Protein AF-A0A538PF55-F1 (afdb_monomer)

Secondary structure (DSSP, 8-state):
-------HHHHHHHHHHHHHHHHHHT-HHHHHHHHHHHHHHHHTT-S-GGGTHHHHHHHHHHHT--

pLDDT: mean 85.86, std 14.4, range [39.41, 95.94]

Mean predicted aligned error: 6.21 Å

Radius of gyration: 12.78 Å; Cα contacts (8 Å, |Δi|>4): 51; chains: 1; bounding box: 34×24×36 Å

Nearest PDB structures (foldseek):
  7n3t-assembly2_D  TM=7.921E-01  e=1.971E+00  synthetic construct
  7boe-assembly1_T  TM=5.525E-01  e=2.093E+00  Escherichia coli K-12
  8b0x-assembly1_T  TM=5.435E-01  e=3.810E+00  Escherichia coli B

Solvent-accessible surface area (backbone atoms only — not comparable to full-atom values): 3802 Å² total; per-residue (Å²): 141,76,78,87,72,85,62,58,63,65,57,52,53,48,29,51,51,33,35,52,52,11,63,77,65,71,34,58,66,40,30,49,52,20,43,53,53,49,50,52,28,48,77,68,66,55,43,54,80,87,53,53,61,55,56,55,53,43,50,53,55,51,70,68,53,132

Structure (mmCIF, N/CA/C/O backbone):
data_AF-A0A538PF55-F1
#
_entry.id   AF-A0A538PF55-F1
#
loop_
_atom_site.group_PDB
_atom_site.id
_atom_site.type_symbol
_atom_site.label_atom_id
_atom_site.label_alt_id
_atom_site.label_comp_id
_atom_site.label_asym_id
_atom_site.label_entity_id
_atom_site.label_seq_id
_atom_site.pdbx_PDB_ins_code
_atom_site.Cartn_x
_atom_site.Cartn_y
_atom_site.Cartn_z
_atom_site.occupancy
_atom_site.B_iso_or_equiv
_atom_site.auth_seq_id
_atom_site.auth_comp_id
_atom_site.auth_asym_id
_atom_site.auth_atom_id
_atom_site.pdbx_PDB_model_num
ATOM 1 N N . MET A 1 1 ? -19.933 15.782 24.468 1.00 49.16 1 MET A N 1
ATOM 2 C CA . MET A 1 1 ? -20.263 15.168 23.166 1.00 49.16 1 MET A CA 1
ATOM 3 C C . MET A 1 1 ? -19.842 16.149 22.094 1.00 49.16 1 MET A C 1
ATOM 5 O O . MET A 1 1 ? -20.476 17.186 21.974 1.00 49.16 1 MET A O 1
ATOM 9 N N . THR A 1 2 ? -18.768 15.861 21.368 1.00 39.41 2 THR A N 1
ATOM 10 C CA . THR A 1 2 ? -18.356 16.678 20.223 1.00 39.41 2 THR A CA 1
ATOM 11 C C . THR A 1 2 ? -17.808 15.722 19.177 1.00 39.41 2 THR A C 1
ATOM 13 O O . THR A 1 2 ? -16.941 14.910 19.481 1.00 39.41 2 THR A O 1
ATOM 16 N N . ALA A 1 3 ? -18.462 15.752 18.018 1.00 44.59 3 ALA A N 1
ATOM 17 C CA . ALA A 1 3 ? -18.371 14.859 16.873 1.00 44.59 3 ALA A CA 1
ATOM 18 C C . ALA A 1 3 ? -17.050 14.084 16.721 1.00 44.59 3 ALA A C 1
ATOM 20 O O . ALA A 1 3 ? -15.994 14.668 16.487 1.00 44.59 3 ALA A O 1
ATOM 21 N N . ALA A 1 4 ? -17.157 12.752 16.714 1.00 50.81 4 ALA A N 1
ATOM 22 C CA . ALA A 1 4 ? -16.309 11.924 15.867 1.00 50.81 4 ALA A CA 1
ATOM 23 C C . ALA A 1 4 ? -16.612 12.334 14.417 1.00 50.81 4 ALA A C 1
ATOM 25 O O . ALA A 1 4 ? -17.523 11.808 13.781 1.00 50.81 4 ALA A O 1
ATOM 26 N N . MET A 1 5 ? -15.951 13.398 13.962 1.00 52.41 5 MET A N 1
ATOM 27 C CA . MET A 1 5 ? -16.071 13.909 12.606 1.00 52.41 5 MET A CA 1
ATOM 28 C C . MET A 1 5 ? -15.530 12.803 11.701 1.00 52.41 5 MET A C 1
ATOM 30 O O . MET A 1 5 ? -14.383 12.382 11.850 1.00 52.41 5 MET A O 1
ATOM 34 N N . ALA A 1 6 ? -16.422 12.232 10.894 1.00 56.22 6 ALA A N 1
ATOM 35 C CA . ALA A 1 6 ? -16.133 11.143 9.977 1.00 56.22 6 ALA A CA 1
ATOM 36 C C . ALA A 1 6 ? -14.856 11.435 9.182 1.00 56.22 6 ALA A C 1
ATOM 38 O O . ALA A 1 6 ? -14.722 12.550 8.704 1.00 56.22 6 ALA A O 1
ATOM 39 N N . ASP A 1 7 ? -13.958 10.450 9.040 1.00 57.50 7 ASP A N 1
ATOM 40 C CA . ASP A 1 7 ? -13.317 10.195 7.739 1.00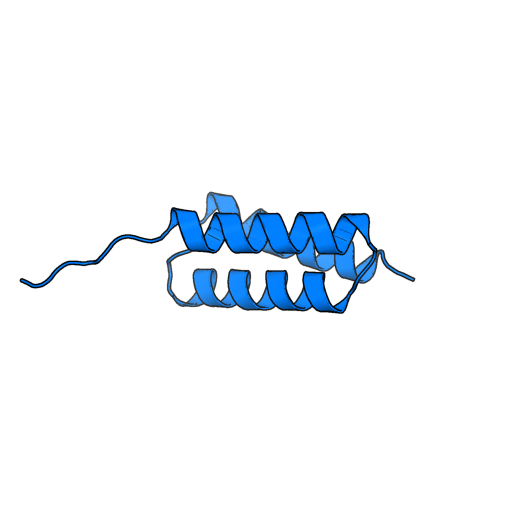 57.50 7 ASP A CA 1
ATOM 41 C C . ASP A 1 7 ? -12.514 8.874 7.658 1.00 57.50 7 ASP A C 1
ATOM 43 O O . ASP A 1 7 ? -11.307 8.879 7.413 1.00 57.50 7 ASP A O 1
ATOM 47 N N . PRO A 1 8 ? -13.118 7.690 7.867 1.00 56.38 8 PRO A N 1
ATOM 48 C CA . PRO A 1 8 ? -12.527 6.458 7.348 1.00 56.38 8 PRO A CA 1
ATOM 49 C C . PRO A 1 8 ? -12.442 6.401 5.800 1.00 56.38 8 PRO A C 1
ATOM 51 O O . PRO A 1 8 ? -11.382 6.009 5.316 1.00 56.38 8 PRO A O 1
ATOM 54 N N . PRO A 1 9 ? -13.451 6.819 4.995 1.00 60.66 9 PRO A N 1
ATOM 55 C CA . PRO A 1 9 ? -13.401 6.602 3.546 1.00 60.66 9 PRO A CA 1
ATOM 56 C C . PRO A 1 9 ? -12.393 7.510 2.829 1.00 60.66 9 PRO A C 1
ATOM 58 O O . PRO A 1 9 ? -11.595 7.007 2.047 1.00 60.66 9 PRO A O 1
ATOM 61 N N . VAL A 1 10 ? -12.330 8.812 3.145 1.00 73.50 10 VAL A N 1
ATOM 62 C CA . VAL A 1 10 ? -11.455 9.758 2.417 1.00 73.50 10 VAL A CA 1
ATOM 63 C C . VAL A 1 10 ? -9.971 9.409 2.553 1.00 73.50 10 VAL A C 1
ATOM 65 O O . VAL A 1 10 ? -9.203 9.571 1.605 1.00 73.50 10 VAL A O 1
ATOM 68 N N . ALA A 1 11 ? -9.548 8.902 3.714 1.00 80.88 11 ALA A N 1
ATOM 69 C CA . ALA A 1 11 ? -8.153 8.529 3.921 1.00 80.88 11 ALA A CA 1
ATOM 70 C C . ALA A 1 11 ? -7.770 7.258 3.143 1.00 80.88 11 ALA A C 1
ATOM 72 O O . ALA A 1 11 ? -6.675 7.189 2.587 1.00 80.88 11 ALA A O 1
ATOM 73 N N . VAL A 1 12 ? -8.678 6.280 3.056 1.00 85.94 12 VAL A N 1
ATOM 74 C CA . VAL A 1 12 ? -8.480 5.070 2.244 1.00 85.94 12 VAL A CA 1
ATOM 75 C C . VAL A 1 12 ? -8.510 5.413 0.751 1.00 85.94 12 VAL A C 1
ATOM 77 O O . VAL A 1 12 ? -7.629 4.979 0.012 1.00 85.94 12 VAL A O 1
ATOM 80 N N . ASP A 1 13 ? -9.440 6.261 0.307 1.00 89.06 13 ASP A N 1
ATOM 81 C CA . ASP A 1 13 ? -9.499 6.748 -1.078 1.00 89.06 13 ASP A CA 1
ATOM 82 C C . ASP A 1 13 ? -8.216 7.483 -1.497 1.00 89.06 13 ASP A C 1
ATOM 84 O O . ASP A 1 13 ? -7.737 7.320 -2.627 1.00 89.06 13 ASP A O 1
ATOM 88 N N . LEU A 1 14 ? -7.612 8.254 -0.586 1.00 89.94 14 LEU A N 1
ATOM 89 C CA . LEU A 1 14 ? -6.317 8.894 -0.815 1.00 89.94 14 LEU A CA 1
ATOM 90 C C . LEU A 1 14 ? -5.200 7.860 -1.007 1.00 89.94 14 LEU A C 1
ATOM 92 O O . LEU A 1 14 ? -4.440 7.968 -1.971 1.00 89.94 14 LEU A O 1
ATOM 96 N N . VAL A 1 15 ? -5.117 6.845 -0.138 1.00 93.19 15 VAL A N 1
ATOM 97 C CA . VAL A 1 15 ? -4.142 5.747 -0.272 1.00 93.19 15 VAL A CA 1
ATOM 98 C C . VAL A 1 15 ? -4.303 5.054 -1.623 1.00 93.19 15 VAL A 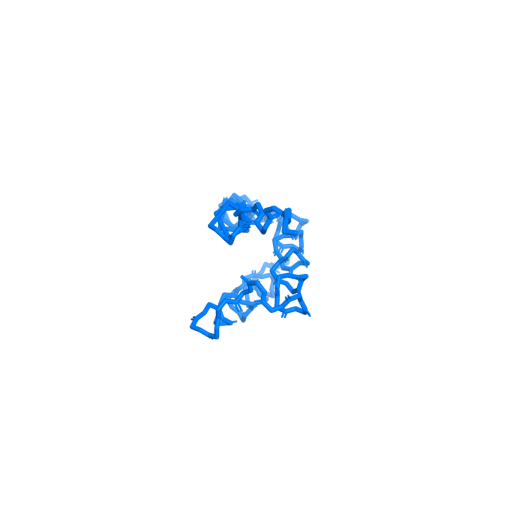C 1
ATOM 100 O O . VAL A 1 15 ? -3.322 4.879 -2.344 1.00 93.19 15 VAL A O 1
ATOM 103 N N . VAL A 1 16 ? -5.536 4.715 -2.008 1.00 93.19 16 VAL A N 1
ATOM 104 C CA . VAL A 1 16 ? -5.835 4.057 -3.288 1.00 93.19 16 VAL A CA 1
ATOM 105 C C . VAL A 1 16 ? -5.448 4.942 -4.475 1.00 93.19 16 VAL A C 1
ATOM 107 O O . VAL A 1 16 ? -4.907 4.445 -5.464 1.00 93.19 16 VAL A O 1
ATOM 110 N N . SER A 1 17 ? -5.697 6.248 -4.393 1.00 95.00 17 SER A N 1
ATOM 111 C CA . SER A 1 17 ? -5.354 7.203 -5.453 1.00 95.00 17 SER A CA 1
ATOM 112 C C . SER A 1 17 ? -3.841 7.344 -5.627 1.00 95.00 17 SER A C 1
ATOM 114 O O . SER A 1 17 ? -3.341 7.266 -6.752 1.00 95.00 17 SER A O 1
ATOM 116 N N . LEU A 1 18 ? -3.103 7.483 -4.520 1.00 94.81 18 LEU A N 1
ATOM 117 C CA . LEU A 1 18 ? -1.639 7.533 -4.523 1.00 94.81 18 LEU A CA 1
ATOM 118 C C . LEU A 1 18 ? -1.035 6.220 -5.021 1.00 94.81 18 LEU A C 1
ATOM 120 O O . LEU A 1 18 ? -0.121 6.246 -5.842 1.00 94.81 18 LEU A O 1
ATOM 124 N N . PHE A 1 19 ? -1.587 5.082 -4.594 1.00 95.50 19 PHE A N 1
ATOM 125 C CA . PHE A 1 19 ? -1.168 3.766 -5.058 1.00 95.50 19 PHE A CA 1
ATOM 126 C C . PHE A 1 19 ? -1.344 3.616 -6.571 1.00 95.50 19 PHE A C 1
ATOM 128 O O . PHE A 1 19 ? -0.391 3.277 -7.266 1.00 95.50 19 PHE A O 1
ATOM 135 N N . LYS A 1 20 ? -2.535 3.922 -7.106 1.00 95.38 20 LYS A N 1
ATOM 136 C CA . LYS A 1 20 ? -2.813 3.839 -8.549 1.00 95.38 20 LYS A CA 1
ATOM 137 C C . LYS A 1 20 ? -1.882 4.737 -9.359 1.00 95.38 20 LYS A C 1
ATOM 139 O O . LYS A 1 20 ? -1.355 4.297 -10.378 1.00 95.38 20 LYS A O 1
ATOM 144 N N . LEU A 1 21 ? -1.661 5.974 -8.910 1.00 95.75 21 LEU A N 1
ATOM 145 C CA . LEU A 1 21 ? -0.762 6.906 -9.587 1.00 95.75 21 LEU A CA 1
ATOM 146 C C . LEU A 1 21 ? 0.697 6.432 -9.522 1.00 95.75 21 LEU A C 1
ATOM 148 O O . LEU A 1 21 ? 1.391 6.438 -10.538 1.00 95.75 21 LEU A O 1
ATOM 152 N N . GLY A 1 22 ? 1.154 5.990 -8.349 1.0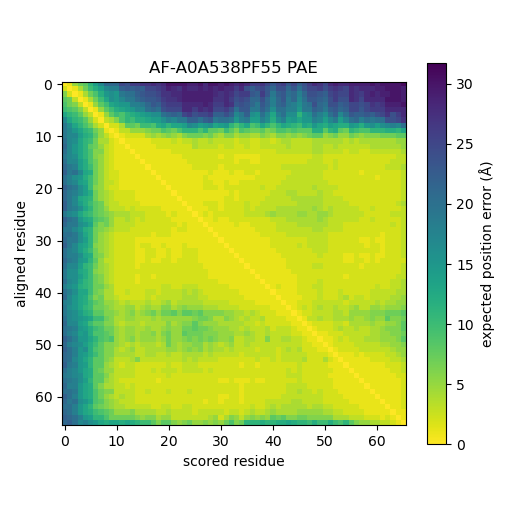0 94.88 22 GLY A N 1
ATOM 153 C CA . GLY A 1 22 ? 2.495 5.452 -8.143 1.00 94.88 22 GLY A CA 1
ATOM 154 C C . GLY A 1 22 ? 2.757 4.204 -8.981 1.00 94.88 22 GLY A C 1
ATOM 155 O O . GLY A 1 22 ? 3.783 4.129 -9.647 1.00 94.88 22 GLY A O 1
ATOM 156 N N . ALA A 1 23 ? 1.800 3.278 -9.038 1.00 93.44 23 ALA A N 1
ATOM 157 C CA . ALA A 1 23 ? 1.890 2.071 -9.854 1.00 93.44 23 ALA A CA 1
ATOM 158 C C . ALA A 1 23 ? 1.893 2.394 -11.357 1.00 93.44 23 ALA A C 1
ATOM 160 O O . ALA A 1 23 ? 2.713 1.862 -12.097 1.00 93.44 23 ALA A O 1
ATOM 161 N N . ALA A 1 24 ? 1.029 3.310 -11.814 1.00 95.75 24 ALA A N 1
ATOM 162 C CA . ALA A 1 24 ? 0.957 3.709 -13.222 1.00 95.75 24 ALA A CA 1
ATOM 163 C C . ALA A 1 24 ? 2.215 4.444 -13.715 1.00 95.75 24 ALA A C 1
ATOM 165 O O . ALA A 1 24 ? 2.526 4.412 -14.903 1.00 95.75 24 ALA A O 1
ATOM 166 N N . THR A 1 25 ? 2.925 5.121 -12.811 1.00 95.06 25 THR A N 1
ATOM 167 C CA . THR A 1 25 ? 4.134 5.897 -13.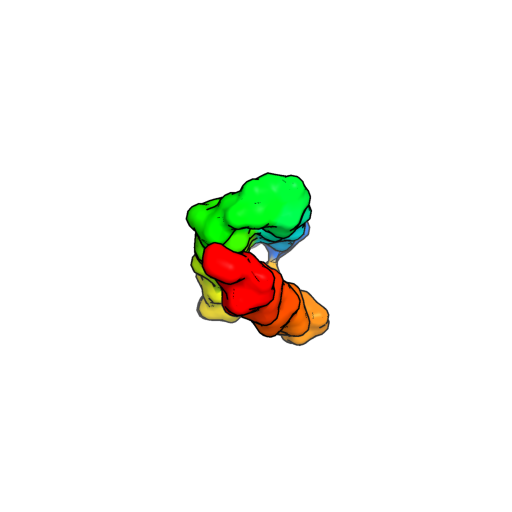128 1.00 95.06 25 THR A CA 1
ATOM 168 C C . THR A 1 25 ? 5.427 5.204 -12.700 1.00 95.06 25 THR A C 1
ATOM 170 O O . THR A 1 25 ? 6.502 5.777 -12.869 1.00 95.06 25 THR A O 1
ATOM 173 N N . SER A 1 26 ? 5.340 4.003 -12.116 1.00 93.69 26 SER A N 1
ATOM 174 C CA . SER A 1 26 ? 6.446 3.330 -11.419 1.00 93.69 26 SER A CA 1
ATOM 175 C C . SER A 1 26 ? 7.181 4.250 -10.430 1.00 93.69 26 SER A C 1
ATOM 177 O O . SER A 1 26 ? 8.390 4.142 -10.220 1.00 93.69 26 SER A O 1
ATOM 179 N N . ASN A 1 27 ? 6.459 5.195 -9.824 1.00 95.50 27 ASN A N 1
ATOM 180 C CA . ASN A 1 27 ? 7.026 6.171 -8.910 1.00 95.50 27 ASN A CA 1
ATOM 181 C C . ASN A 1 27 ? 7.049 5.600 -7.490 1.00 95.50 27 ASN A C 1
ATOM 183 O O . ASN A 1 27 ? 6.050 5.637 -6.764 1.00 95.50 27 ASN A O 1
ATOM 187 N N . ARG A 1 28 ? 8.227 5.113 -7.082 1.00 93.75 28 ARG A N 1
ATOM 188 C CA . ARG A 1 28 ? 8.462 4.555 -5.742 1.00 93.75 28 ARG A CA 1
ATOM 189 C C . ARG A 1 28 ? 8.098 5.523 -4.615 1.00 93.75 28 ARG A C 1
ATOM 191 O O . ARG A 1 28 ? 7.621 5.069 -3.583 1.00 93.75 28 ARG A O 1
ATOM 198 N N . ILE A 1 29 ? 8.285 6.835 -4.797 1.00 95.06 29 ILE A N 1
ATOM 199 C CA . ILE A 1 29 ? 7.984 7.832 -3.756 1.00 95.06 29 ILE A CA 1
ATOM 200 C C . ILE A 1 29 ? 6.484 7.830 -3.460 1.00 95.06 29 ILE A C 1
ATOM 202 O O . ILE A 1 29 ? 6.090 7.701 -2.308 1.00 95.06 29 ILE A O 1
ATOM 206 N N . LEU A 1 30 ? 5.644 7.883 -4.496 1.00 95.25 30 LEU A N 1
ATOM 207 C CA . LEU A 1 30 ? 4.186 7.867 -4.326 1.00 95.25 30 LEU A CA 1
ATOM 208 C C . LEU A 1 30 ? 3.685 6.570 -3.682 1.00 95.25 30 LEU A C 1
ATOM 210 O O . LEU A 1 30 ? 2.769 6.602 -2.864 1.00 95.25 30 LEU A O 1
ATOM 214 N N . LEU A 1 31 ? 4.301 5.436 -4.020 1.00 95.50 31 LEU A N 1
ATOM 215 C CA . LEU A 1 31 ? 3.971 4.152 -3.405 1.00 95.50 31 LEU A CA 1
ATOM 216 C C . LEU A 1 31 ? 4.397 4.090 -1.931 1.00 95.50 31 LEU A C 1
ATOM 218 O O . LEU A 1 31 ? 3.644 3.586 -1.100 1.00 95.50 31 LEU A O 1
ATOM 222 N N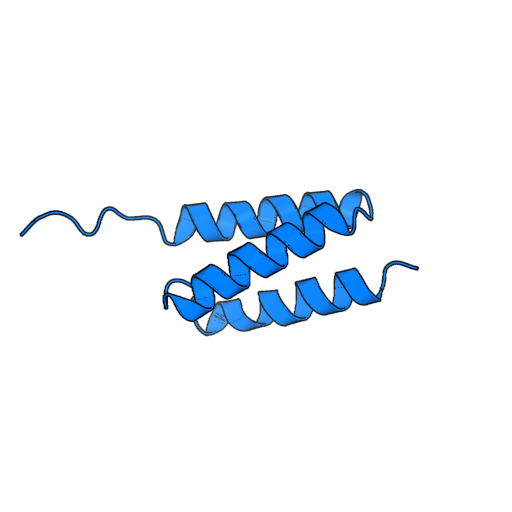 . HIS A 1 32 ? 5.565 4.637 -1.582 1.00 95.94 32 HIS A N 1
ATOM 223 C CA . HIS A 1 32 ? 5.996 4.745 -0.188 1.00 95.94 32 HIS A CA 1
ATOM 224 C C . HIS A 1 32 ? 5.089 5.669 0.629 1.00 95.94 32 HIS A C 1
ATOM 226 O O . HIS A 1 32 ? 4.736 5.314 1.751 1.00 95.94 32 HIS A O 1
ATOM 232 N N . GLU A 1 33 ? 4.670 6.807 0.072 1.00 95.25 33 GLU A N 1
ATOM 233 C CA . GLU A 1 33 ? 3.704 7.710 0.711 1.00 95.25 33 GLU A CA 1
ATOM 234 C C . GLU A 1 33 ? 2.364 6.998 0.952 1.00 95.25 33 GLU A C 1
ATOM 236 O O . GLU A 1 33 ? 1.843 7.011 2.068 1.00 95.25 33 GLU A O 1
ATOM 241 N N . ALA A 1 34 ? 1.845 6.284 -0.057 1.00 95.00 34 ALA A N 1
ATOM 242 C CA . ALA A 1 34 ? 0.640 5.467 0.087 1.00 95.00 34 ALA A CA 1
ATOM 243 C C . ALA A 1 34 ? 0.783 4.433 1.220 1.00 95.00 34 ALA A C 1
ATOM 245 O O . ALA A 1 34 ? -0.119 4.298 2.048 1.00 95.00 34 ALA A O 1
ATOM 246 N N . LEU A 1 35 ? 1.930 3.747 1.301 1.00 95.44 35 LEU A N 1
ATOM 247 C CA . LEU A 1 35 ? 2.206 2.763 2.351 1.00 95.44 35 LEU A CA 1
ATOM 248 C C . LEU A 1 35 ? 2.271 3.398 3.746 1.00 95.44 35 LEU A C 1
ATOM 250 O O . LEU A 1 35 ? 1.730 2.839 4.699 1.00 95.44 35 LEU A O 1
ATOM 254 N N . GLN A 1 36 ? 2.924 4.554 3.886 1.00 94.75 36 GLN A N 1
ATOM 255 C CA . GLN A 1 36 ? 3.035 5.248 5.171 1.00 94.75 36 GLN A CA 1
ATOM 256 C C . GLN A 1 36 ? 1.670 5.702 5.686 1.00 94.75 36 GLN A C 1
ATOM 258 O O . GLN A 1 36 ? 1.356 5.484 6.857 1.00 94.75 36 GLN A O 1
ATOM 263 N N . ILE A 1 37 ? 0.837 6.272 4.810 1.00 92.44 37 ILE A N 1
ATOM 264 C CA . ILE A 1 37 ? -0.521 6.690 5.170 1.00 92.44 37 ILE A CA 1
ATOM 2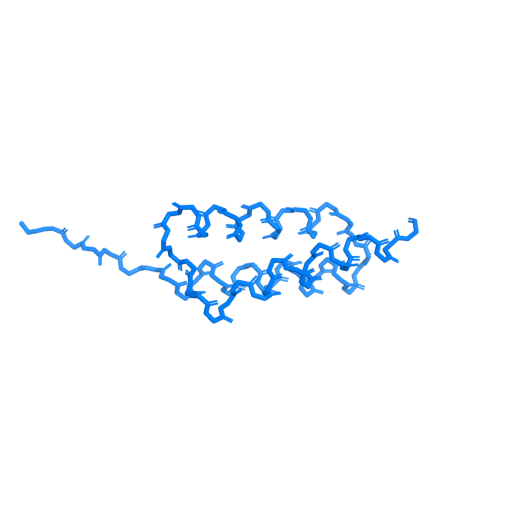65 C C . ILE A 1 37 ? -1.345 5.468 5.584 1.00 92.44 37 ILE A C 1
ATOM 267 O O . ILE A 1 37 ? -1.967 5.486 6.644 1.00 92.44 37 ILE A O 1
ATOM 271 N N . ALA A 1 38 ? -1.300 4.384 4.806 1.00 92.12 38 ALA A N 1
ATOM 272 C CA . ALA A 1 38 ? -2.021 3.153 5.116 1.00 92.12 38 ALA A CA 1
ATOM 273 C C . ALA A 1 38 ? -1.612 2.557 6.477 1.00 92.12 38 ALA A C 1
ATOM 275 O O . ALA A 1 38 ? -2.480 2.197 7.272 1.00 92.12 38 ALA A O 1
ATOM 276 N N . ARG A 1 39 ? -0.311 2.529 6.802 1.00 93.12 39 ARG A N 1
ATOM 277 C CA . ARG A 1 39 ? 0.180 2.110 8.130 1.00 93.12 39 ARG A CA 1
ATOM 278 C C . ARG A 1 39 ? -0.271 3.053 9.243 1.00 93.12 39 ARG A C 1
ATOM 280 O O . ARG A 1 39 ? -0.605 2.600 10.332 1.00 93.12 39 ARG A O 1
ATOM 287 N N . GLY A 1 40 ? -0.318 4.359 8.986 1.00 91.81 40 GLY A N 1
ATOM 288 C CA . GLY A 1 40 ? -0.878 5.323 9.935 1.00 91.81 40 GLY A CA 1
ATOM 289 C C . GLY A 1 40 ? -2.359 5.054 10.231 1.00 91.81 40 GLY A C 1
ATOM 290 O O . GLY A 1 40 ? -2.801 5.163 11.377 1.00 91.81 40 GLY A O 1
ATOM 291 N N . LEU A 1 41 ? -3.132 4.645 9.221 1.00 90.25 41 LEU A N 1
ATOM 292 C CA . LEU A 1 41 ? -4.531 4.249 9.397 1.00 90.25 41 LEU A CA 1
ATOM 293 C C . LEU A 1 41 ? -4.663 2.943 10.186 1.00 90.25 41 LEU A C 1
ATOM 295 O O . LEU A 1 41 ? -5.511 2.866 11.072 1.00 90.25 41 LEU A O 1
ATOM 299 N N . GLU A 1 42 ? -3.805 1.956 9.928 1.00 90.19 42 GLU A N 1
ATOM 300 C CA . GLU A 1 42 ? -3.735 0.713 10.709 1.00 90.19 42 GLU A CA 1
ATOM 301 C C . GLU A 1 42 ? -3.454 1.001 12.191 1.00 90.19 42 GLU A C 1
ATOM 303 O O . GLU A 1 42 ? -4.223 0.601 13.065 1.00 90.19 42 GLU A O 1
ATOM 308 N N . GLN A 1 43 ? -2.409 1.778 12.485 1.00 89.62 43 GLN A N 1
ATOM 309 C CA . GLN A 1 43 ? -2.003 2.111 13.856 1.00 89.62 43 GLN A CA 1
ATOM 310 C C . GLN A 1 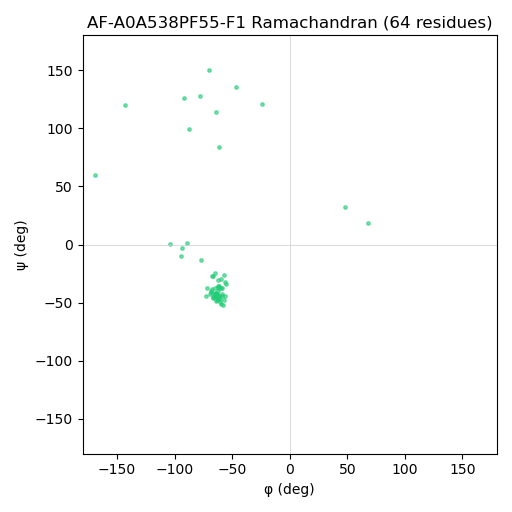43 ? -3.067 2.893 14.632 1.00 89.62 43 GLN A C 1
ATOM 312 O O . GLN A 1 43 ? -3.156 2.783 15.853 1.00 89.62 43 GLN A O 1
ATOM 317 N N . THR A 1 44 ? -3.875 3.690 13.933 1.00 88.38 44 THR A N 1
ATOM 318 C CA . THR A 1 44 ? -4.971 4.460 14.537 1.00 88.38 44 THR A CA 1
ATOM 319 C C . THR A 1 44 ? -6.292 3.688 14.590 1.00 88.38 44 THR A C 1
ATOM 321 O O . THR A 1 44 ? -7.290 4.237 15.057 1.00 88.38 44 THR A O 1
ATOM 324 N N . GLY A 1 45 ? -6.323 2.431 14.127 1.00 85.19 45 GLY A N 1
ATOM 325 C CA . GLY A 1 45 ? -7.533 1.604 14.063 1.00 85.19 45 GLY A CA 1
ATOM 326 C C . GLY A 1 45 ? -8.565 2.100 13.045 1.00 85.19 45 GLY A C 1
ATOM 327 O O . GLY A 1 45 ? -9.743 1.763 13.140 1.00 85.19 45 GLY A O 1
ATOM 328 N N . ARG A 1 46 ? -8.139 2.943 12.098 1.00 84.94 46 ARG A N 1
ATOM 329 C CA . ARG A 1 46 ? -8.973 3.530 11.038 1.00 84.94 46 ARG A CA 1
ATOM 330 C C . ARG A 1 46 ? -8.929 2.738 9.735 1.00 84.94 46 ARG A C 1
ATOM 332 O O . ARG A 1 46 ? -9.721 3.027 8.843 1.00 84.94 46 ARG A O 1
ATOM 339 N N . LEU A 1 47 ? -8.020 1.773 9.626 1.00 85.31 47 LEU A N 1
ATOM 340 C CA . LEU A 1 47 ? -8.002 0.783 8.557 1.00 85.31 47 LEU A CA 1
ATOM 341 C C . LEU A 1 47 ? -8.795 -0.442 9.015 1.00 85.31 47 LEU A C 1
ATOM 343 O O . LEU A 1 47 ? -8.544 -0.970 10.100 1.00 85.31 47 LEU A O 1
ATOM 347 N N . ALA A 1 48 ? -9.777 -0.877 8.226 1.00 83.50 48 ALA A N 1
ATOM 348 C CA . ALA A 1 48 ? -10.518 -2.080 8.574 1.00 83.50 48 ALA A CA 1
ATOM 349 C C . ALA A 1 48 ? -9.619 -3.318 8.398 1.00 83.50 48 ALA A C 1
ATOM 351 O O . ALA A 1 48 ? -8.776 -3.335 7.500 1.00 83.50 48 ALA A O 1
ATOM 352 N N . PRO A 1 49 ? -9.828 -4.399 9.172 1.00 82.69 49 PRO A N 1
ATOM 353 C CA . PRO A 1 49 ? -9.037 -5.621 9.029 1.00 82.69 49 PRO A CA 1
ATOM 354 C C . PRO A 1 49 ? -9.068 -6.219 7.618 1.00 82.69 49 PRO A C 1
ATOM 356 O O . PRO A 1 49 ? -8.082 -6.796 7.166 1.00 82.69 49 PRO A O 1
ATOM 359 N N . SER A 1 50 ? -10.190 -6.053 6.913 1.00 85.50 50 SER A N 1
ATOM 360 C CA . SER A 1 50 ? -10.357 -6.472 5.518 1.00 85.50 50 SER A CA 1
ATOM 361 C C . SER A 1 50 ? -9.449 -5.709 4.546 1.00 85.50 50 SER A C 1
ATOM 363 O O . SER A 1 50 ? -9.125 -6.235 3.487 1.00 85.50 50 SER A O 1
ATOM 365 N N . ASP A 1 51 ? -9.018 -4.499 4.909 1.00 85.31 51 ASP A N 1
ATOM 366 C CA . ASP A 1 51 ? -8.165 -3.638 4.089 1.00 85.31 51 ASP A CA 1
ATOM 367 C C . ASP A 1 51 ? -6.670 -3.814 4.405 1.00 85.31 51 ASP A C 1
ATOM 369 O O . ASP A 1 51 ? -5.832 -3.238 3.716 1.00 85.31 51 ASP A O 1
ATOM 373 N N . HIS A 1 52 ? -6.291 -4.637 5.395 1.00 88.06 52 HIS A N 1
ATOM 374 C CA . HIS A 1 52 ? -4.876 -4.901 5.702 1.00 88.06 52 HIS A CA 1
ATOM 375 C C . HIS A 1 52 ? -4.118 -5.508 4.516 1.00 88.06 52 HIS A C 1
ATOM 377 O O . HIS A 1 52 ? -2.941 -5.207 4.330 1.00 88.06 52 HIS A O 1
ATOM 383 N N . GLN A 1 53 ? -4.799 -6.268 3.649 1.00 90.56 53 GLN A N 1
ATOM 384 C CA . GLN A 1 53 ? -4.208 -6.795 2.414 1.00 90.56 53 GLN A CA 1
ATOM 385 C C . GLN A 1 53 ? -3.654 -5.678 1.505 1.00 90.56 53 GLN A C 1
ATOM 387 O O . GLN A 1 53 ? -2.719 -5.905 0.738 1.00 90.56 53 GLN A O 1
ATOM 392 N N . MET A 1 54 ? -4.184 -4.452 1.596 1.00 90.12 54 MET A N 1
ATOM 393 C CA . MET A 1 54 ? -3.674 -3.303 0.847 1.00 90.12 54 MET A CA 1
ATOM 394 C C . MET A 1 54 ? -2.214 -2.983 1.206 1.00 90.12 54 MET A C 1
ATOM 396 O O . MET A 1 54 ? -1.443 -2.612 0.323 1.00 90.12 54 MET A O 1
ATOM 400 N N . LEU A 1 55 ? -1.808 -3.162 2.468 1.00 93.31 55 LEU A N 1
ATOM 401 C CA . LEU A 1 55 ? -0.429 -2.931 2.915 1.00 93.31 55 LEU A CA 1
ATOM 402 C C . LEU A 1 55 ? 0.552 -3.883 2.223 1.00 93.31 55 LEU A C 1
ATOM 404 O O . LEU A 1 55 ? 1.616 -3.454 1.764 1.00 93.31 55 LEU A O 1
ATOM 408 N N . ASP A 1 56 ? 0.169 -5.154 2.102 1.00 94.12 56 ASP A N 1
ATOM 409 C CA . ASP A 1 56 ? 0.963 -6.173 1.419 1.00 94.12 56 ASP A CA 1
ATOM 410 C C . ASP A 1 56 ? 1.072 -5.871 -0.077 1.00 94.12 56 ASP A C 1
ATOM 412 O O . ASP A 1 56 ? 2.168 -5.897 -0.636 1.00 94.12 56 ASP A O 1
ATOM 416 N N . VAL A 1 57 ? -0.042 -5.506 -0.721 1.00 94.31 57 VAL A N 1
ATOM 417 C CA . VAL A 1 57 ? -0.075 -5.172 -2.154 1.00 94.31 57 VAL A CA 1
ATOM 418 C C . VAL A 1 57 ? 0.808 -3.963 -2.471 1.00 94.31 57 VAL A C 1
ATOM 420 O O . VAL A 1 57 ? 1.573 -4.001 -3.439 1.00 94.31 57 VAL A O 1
ATOM 423 N N . ILE A 1 58 ? 0.743 -2.898 -1.663 1.00 93.50 58 ILE A N 1
ATOM 424 C CA . ILE A 1 58 ? 1.592 -1.717 -1.863 1.00 93.50 58 ILE A CA 1
ATOM 425 C C . ILE A 1 58 ? 3.070 -2.100 -1.695 1.00 93.50 58 ILE A C 1
ATOM 427 O O . ILE A 1 58 ? 3.888 -1.726 -2.533 1.00 93.50 58 ILE A O 1
ATOM 431 N N . THR A 1 59 ? 3.406 -2.889 -0.668 1.00 94.56 59 THR A N 1
ATOM 432 C CA . THR A 1 59 ? 4.784 -3.348 -0.412 1.00 94.56 59 THR A CA 1
ATOM 433 C C . THR A 1 59 ? 5.324 -4.176 -1.582 1.00 94.56 59 THR A C 1
ATOM 435 O O . THR A 1 59 ? 6.372 -3.849 -2.130 1.00 94.56 59 THR A O 1
ATOM 438 N N . GLN A 1 60 ? 4.567 -5.172 -2.050 1.00 94.69 60 GLN A N 1
ATOM 439 C CA . GLN A 1 60 ? 4.949 -5.994 -3.204 1.00 94.69 60 GLN A CA 1
ATOM 440 C C . GLN A 1 60 ? 5.127 -5.166 -4.481 1.00 94.69 60 GLN A C 1
ATOM 442 O O . GLN A 1 60 ? 6.024 -5.434 -5.277 1.00 94.69 60 GLN A O 1
ATOM 447 N N . THR A 1 61 ? 4.289 -4.147 -4.682 1.00 93.00 61 THR A N 1
ATOM 448 C CA . THR A 1 61 ? 4.393 -3.265 -5.853 1.00 93.00 61 THR A CA 1
ATOM 449 C C . THR A 1 61 ? 5.670 -2.428 -5.809 1.00 93.00 61 THR A C 1
ATOM 451 O O . THR A 1 61 ? 6.302 -2.238 -6.842 1.00 93.00 61 THR A O 1
ATOM 454 N N . ILE A 1 62 ? 6.077 -1.952 -4.628 1.00 93.19 62 ILE A N 1
ATOM 455 C CA . ILE A 1 62 ? 7.349 -1.238 -4.446 1.00 93.19 62 ILE A CA 1
ATOM 456 C C . ILE A 1 62 ? 8.531 -2.157 -4.769 1.00 93.19 62 ILE A C 1
ATOM 458 O O . ILE A 1 62 ? 9.433 -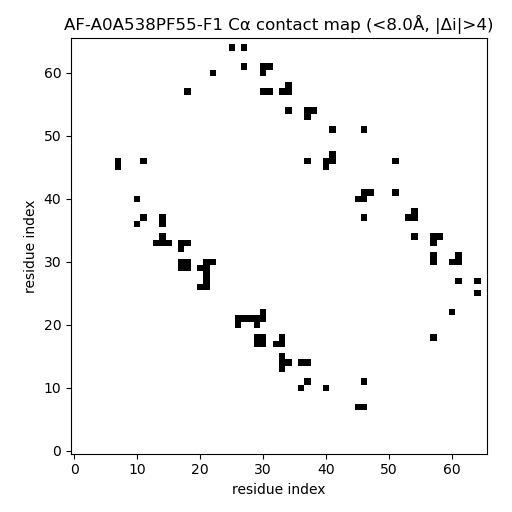1.744 -5.499 1.00 93.19 62 ILE A O 1
ATOM 462 N N . ASP A 1 63 ? 8.507 -3.389 -4.258 1.00 93.75 63 ASP A N 1
ATOM 463 C CA . ASP A 1 63 ? 9.575 -4.376 -4.453 1.00 93.75 63 ASP A CA 1
ATOM 464 C C . ASP A 1 63 ? 9.688 -4.846 -5.913 1.00 93.75 63 ASP A C 1
ATOM 466 O O . ASP A 1 63 ? 10.765 -5.230 -6.365 1.00 93.75 63 ASP A O 1
ATOM 470 N N . ALA A 1 64 ? 8.586 -4.795 -6.667 1.00 92.19 64 ALA A N 1
ATOM 471 C CA . ALA A 1 64 ? 8.546 -5.149 -8.083 1.00 92.19 64 ALA A CA 1
ATOM 472 C C . ALA A 1 64 ? 9.116 -4.062 -9.012 1.00 92.19 64 ALA A C 1
ATOM 474 O O . ALA A 1 64 ? 9.346 -4.332 -10.194 1.00 92.19 64 ALA A O 1
ATOM 475 N N . ILE A 1 65 ? 9.334 -2.838 -8.518 1.00 87.88 65 ILE A N 1
ATOM 476 C CA . ILE A 1 65 ? 9.991 -1.794 -9.307 1.00 87.88 65 ILE A CA 1
ATOM 477 C C . ILE A 1 65 ? 11.505 -2.073 -9.294 1.00 87.88 65 ILE A C 1
ATOM 479 O O . ILE A 1 65 ? 12.067 -2.233 -8.209 1.00 87.88 65 ILE A O 1
ATOM 483 N N . PRO A 1 66 ? 12.173 -2.130 -10.463 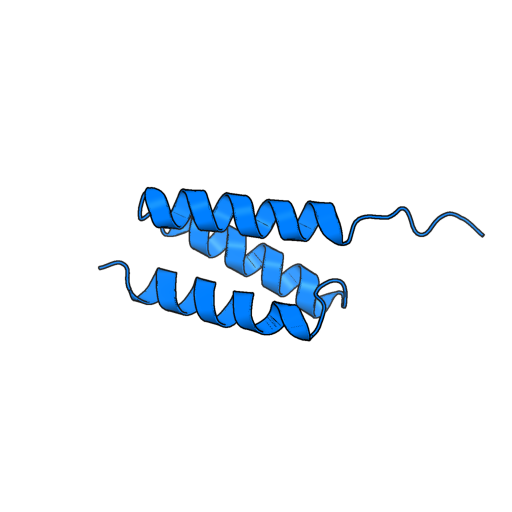1.00 79.81 66 PRO A N 1
ATOM 484 C CA . PRO A 1 66 ? 13.615 -2.366 -10.572 1.00 79.81 66 PRO A CA 1
ATOM 485 C C . PRO A 1 66 ? 14.460 -1.202 -10.050 1.00 79.81 66 PRO A C 1
ATOM 487 O O . PRO A 1 66 ? 13.979 -0.041 -10.036 1.00 79.81 66 PRO A O 1
#

Sequence (66 aa):
MTAAMADPPVAVDLVVSLFKLGAATSNRILLHEALQIARGLEQTGRLAPSDHQMLDVITQTIDAIP

Foldseek 3Di:
DDDPPDDLPVLLVQLVVLLVVCLVVVPLVSLVVSLVSQVVCVVVVSQDPVCVVVNVVSVVSSVPRD